Protein AF-A0ABD0QE52-F1 (afdb_monomer)

Nearest PDB structures (foldseek):
  7txr-assembly1_A  TM=8.878E-01  e=1.822E-05  Homo sapiens
  7u68-assembly1_A  TM=8.074E-01  e=5.662E-05  Homo sapiens
  7rj9-assembly2_B  TM=8.757E-01  e=9.980E-05  Homo sapiens
  7u68-assembly2_B  TM=8.606E-01  e=1.874E-04  Homo sapiens
  7txr-assembly2_B  TM=7.722E-01  e=5.133E-04  Homo sapiens

Foldseek 3Di:
DWDAPPPDRDTDPPCVQQVVVVVPVVLPDFQEKEFADPVVDPVRHGWIWTAGFQWIFTDHNNYTDPPDTDGCCVVPNPDDGRHNYDYFQAPPNDPDGD

InterPro domains:
  IPR018487 Hemopexin-like repeats [PF00045] (41-80)
  IPR018487 Hemopexin-like repeats [PS51642] (27-79)
  IPR018487 Hemopexin-like repeats [SM00120] (30-81)
  IPR036375 Hemopexin-like domain superfamily [G3DSA:2.110.10.10] (3-94)
  IPR036375 Hemopexin-like domain superfamily [SSF50923] (2-95)
  IPR051298 Heme transport and cell adhesion protein [PTHR22917] (11-96)

Organism: Cirrhinus mrigala (NCBI:txid683832)

Structure (mmCIF, N/CA/C/O backbone):
data_AF-A0ABD0QE52-F1
#
_entry.id   AF-A0ABD0QE52-F1
#
loop_
_atom_site.group_PDB
_atom_site.id
_atom_site.type_symbol
_atom_site.label_atom_id
_atom_site.label_alt_id
_atom_site.label_comp_id
_atom_site.label_asym_id
_atom_site.label_entity_id
_atom_site.label_seq_id
_atom_site.pdbx_PDB_ins_code
_atom_site.Cartn_x
_atom_site.Cartn_y
_atom_site.Cartn_z
_atom_site.occupancy
_atom_site.B_iso_or_equiv
_atom_site.auth_seq_id
_atom_site.auth_comp_id
_atom_site.auth_asym_id
_atom_site.auth_atom_id
_atom_site.pdbx_PDB_model_num
ATOM 1 N N . ASP A 1 1 ? -5.006 -4.218 14.491 1.00 81.44 1 ASP A N 1
ATOM 2 C CA . ASP A 1 1 ? -4.688 -2.773 14.527 1.00 81.44 1 ASP A CA 1
ATOM 3 C C . ASP A 1 1 ? -3.284 -2.476 15.077 1.00 81.44 1 ASP A C 1
ATOM 5 O O . ASP A 1 1 ? -3.041 -1.367 15.532 1.00 81.44 1 ASP A O 1
ATOM 9 N N . HIS A 1 2 ? -2.330 -3.417 15.056 1.00 90.31 2 HIS A N 1
ATOM 10 C CA . HIS A 1 2 ? -0.974 -3.171 15.560 1.00 90.31 2 HIS A CA 1
ATOM 11 C C . HIS A 1 2 ? 0.069 -3.395 14.459 1.00 90.31 2 HIS A C 1
ATOM 13 O O . HIS A 1 2 ? -0.119 -4.235 13.582 1.00 90.31 2 HIS A O 1
ATOM 19 N N . LEU A 1 3 ? 1.174 -2.657 14.535 1.00 91.38 3 LEU A N 1
ATOM 20 C CA . LEU A 1 3 ? 2.373 -2.793 13.719 1.00 91.38 3 LEU A CA 1
ATOM 21 C C . LEU A 1 3 ? 3.560 -3.123 14.624 1.00 91.38 3 LEU A C 1
ATOM 23 O O . LEU A 1 3 ? 3.680 -2.593 15.729 1.00 91.38 3 LEU A O 1
ATOM 27 N N . TYR A 1 4 ? 4.464 -3.953 14.114 1.00 94.38 4 TYR A N 1
ATOM 28 C CA . TYR A 1 4 ? 5.731 -4.288 14.755 1.00 94.38 4 TYR A CA 1
ATOM 29 C C . TYR A 1 4 ? 6.859 -3.781 13.858 1.00 94.38 4 TYR A C 1
ATOM 31 O O . TYR A 1 4 ? 6.928 -4.134 12.681 1.00 94.38 4 TYR A O 1
ATOM 39 N N . LYS A 1 5 ? 7.721 -2.909 14.388 1.00 93.00 5 LYS A N 1
ATOM 40 C CA . LYS A 1 5 ? 8.779 -2.246 13.608 1.00 93.00 5 LYS A CA 1
ATOM 41 C C . LYS A 1 5 ? 10.153 -2.800 13.974 1.00 93.00 5 LYS A C 1
ATOM 43 O O . LYS A 1 5 ? 10.572 -2.730 15.126 1.00 93.00 5 LYS A O 1
ATOM 48 N N . GLY A 1 6 ? 10.887 -3.290 12.977 1.00 93.50 6 GLY A N 1
ATOM 49 C CA . GLY A 1 6 ? 12.181 -3.948 13.183 1.00 93.50 6 GLY A CA 1
ATOM 50 C C . GLY A 1 6 ? 12.047 -5.364 13.756 1.00 93.50 6 GLY A C 1
ATOM 51 O O . GLY A 1 6 ? 10.947 -5.878 13.927 1.00 93.50 6 GLY A O 1
ATOM 52 N N . PHE A 1 7 ? 1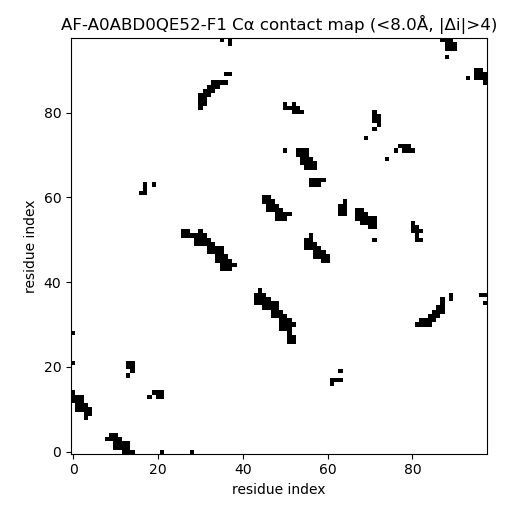3.177 -6.011 14.055 1.00 94.56 7 PHE A N 1
ATOM 53 C CA . PHE A 1 7 ? 13.201 -7.428 14.459 1.00 94.56 7 PHE A CA 1
ATOM 54 C C . PHE A 1 7 ? 12.628 -7.708 15.858 1.00 94.56 7 PHE A C 1
ATOM 56 O O . PHE A 1 7 ? 12.209 -8.828 16.136 1.00 94.56 7 PHE A O 1
ATOM 63 N N . HIS A 1 8 ? 12.629 -6.704 16.738 1.00 95.38 8 HIS A N 1
ATOM 64 C CA . HIS A 1 8 ? 12.215 -6.818 18.144 1.00 95.38 8 HIS A CA 1
ATOM 65 C C . HIS A 1 8 ? 11.336 -5.642 18.584 1.00 95.38 8 HIS A C 1
ATOM 67 O O . HIS A 1 8 ? 11.331 -5.280 19.757 1.00 95.38 8 HIS A O 1
ATOM 73 N N . GLY A 1 9 ? 1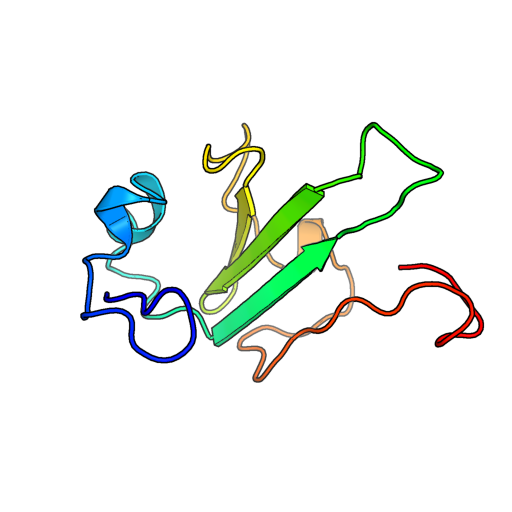0.664 -4.981 17.638 1.00 93.62 9 GLY A N 1
ATOM 74 C CA . GLY A 1 9 ? 9.772 -3.877 17.969 1.00 93.62 9 GLY A CA 1
ATOM 75 C C . GLY A 1 9 ? 8.624 -4.355 18.844 1.00 93.62 9 GLY A C 1
ATOM 76 O O . GLY A 1 9 ? 8.047 -5.408 18.584 1.00 93.62 9 GLY A O 1
ATOM 77 N N . GLU A 1 10 ? 8.282 -3.568 19.856 1.00 96.12 10 GLU A N 1
ATOM 78 C CA . GLU A 1 10 ? 7.040 -3.762 20.597 1.00 96.12 10 GLU A CA 1
ATOM 79 C C . GLU A 1 10 ? 5.835 -3.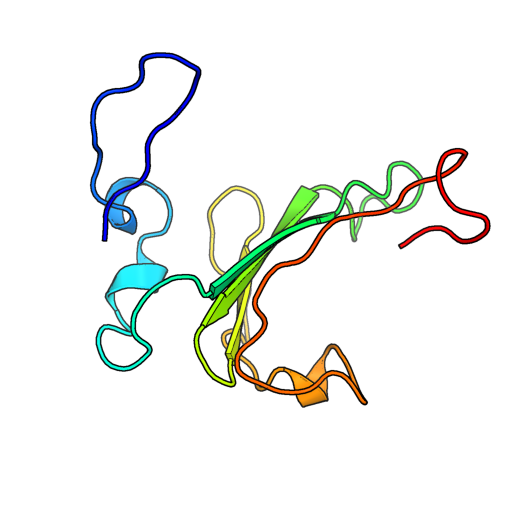468 19.694 1.00 96.12 10 GLU A C 1
ATOM 81 O O . GLU A 1 10 ? 5.941 -2.747 18.697 1.00 96.12 10 GLU A O 1
ATOM 86 N N . ALA A 1 11 ? 4.678 -4.021 20.053 1.00 94.62 11 ALA A N 1
ATOM 87 C CA . ALA A 1 11 ? 3.438 -3.751 19.338 1.00 94.62 11 ALA A CA 1
ATOM 88 C C . ALA A 1 11 ? 3.047 -2.270 19.488 1.00 94.62 11 ALA A C 1
ATOM 90 O O . ALA A 1 11 ? 2.900 -1.763 20.603 1.00 94.62 11 ALA A O 1
ATOM 91 N N . GLU A 1 12 ? 2.807 -1.582 18.375 1.00 93.38 12 GLU A N 1
ATOM 92 C CA . GLU A 1 12 ? 2.287 -0.214 18.359 1.00 93.38 12 GLU A CA 1
ATOM 93 C C . GLU A 1 12 ? 0.983 -0.154 17.573 1.00 93.38 12 GLU A C 1
ATOM 95 O O . GLU A 1 12 ? 0.879 -0.781 16.527 1.00 93.38 12 GLU A O 1
ATOM 100 N N . LEU A 1 13 ? 0.009 0.641 18.022 1.00 90.62 13 LEU A N 1
ATOM 101 C CA . LEU A 1 13 ? -1.202 0.885 17.234 1.00 90.62 13 LEU A CA 1
ATOM 102 C C . LEU A 1 13 ? -0.850 1.433 15.844 1.00 90.62 13 LEU A C 1
ATOM 104 O O . LEU A 1 13 ? -0.053 2.372 15.728 1.00 90.62 13 LEU A O 1
ATOM 108 N N . SER A 1 14 ? -1.470 0.874 14.804 1.00 89.44 14 SER A N 1
ATOM 109 C CA . SER A 1 14 ? -1.260 1.272 13.409 1.00 89.44 14 SER A CA 1
ATOM 110 C C . SER A 1 14 ? -1.526 2.758 13.194 1.00 89.44 14 SER A C 1
ATOM 112 O O . SER A 1 14 ? -0.715 3.435 12.556 1.00 89.44 14 SER A O 1
ATOM 114 N N . ASN A 1 15 ? -2.580 3.290 13.820 1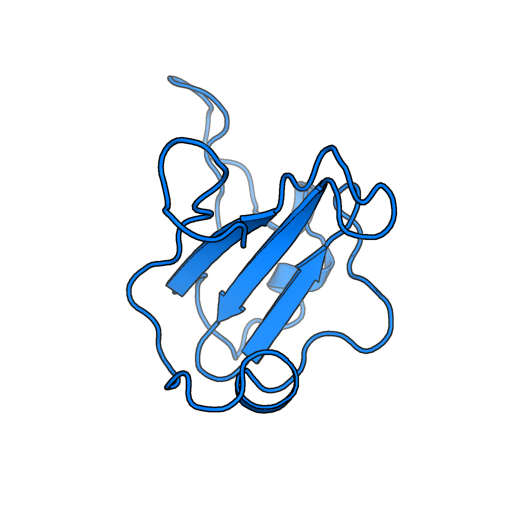.00 87.62 15 ASN A N 1
ATOM 115 C CA . ASN A 1 15 ? -2.967 4.699 13.730 1.00 87.62 15 ASN A CA 1
ATOM 116 C C . ASN A 1 15 ? -1.915 5.700 14.226 1.00 87.62 15 ASN A C 1
ATOM 118 O O . ASN A 1 15 ? -1.936 6.863 13.833 1.00 87.62 15 ASN A O 1
ATOM 122 N N . LYS A 1 16 ? -0.944 5.276 15.045 1.00 90.88 16 LYS A N 1
ATOM 123 C CA . LYS A 1 16 ? 0.156 6.159 15.460 1.00 90.88 16 LYS A CA 1
ATOM 124 C C . LYS A 1 16 ? 1.065 6.518 14.289 1.00 90.88 16 LYS A C 1
ATOM 126 O O . LYS A 1 16 ? 1.745 7.538 14.341 1.00 90.88 16 LYS A O 1
ATOM 131 N N . THR A 1 17 ? 1.119 5.654 13.275 1.00 91.25 17 THR A N 1
ATOM 132 C CA . THR A 1 17 ? 1.961 5.826 12.083 1.00 91.25 17 THR A CA 1
ATOM 133 C C . THR A 1 17 ? 1.126 6.159 10.856 1.00 91.25 17 THR A C 1
ATOM 135 O O . THR A 1 17 ? 1.522 7.029 10.094 1.00 91.25 17 THR A O 1
ATOM 138 N N . PHE A 1 18 ? -0.025 5.506 10.698 1.00 91.31 18 PHE A N 1
ATOM 139 C CA . PHE A 1 18 ? -0.964 5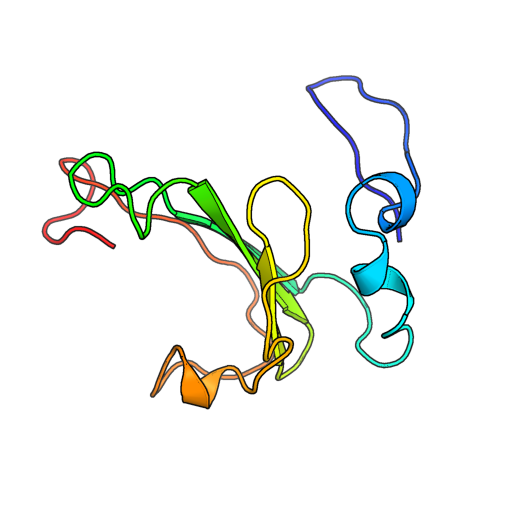.688 9.593 1.00 91.31 18 PHE A CA 1
ATOM 140 C C . PHE A 1 18 ? -2.337 6.063 10.170 1.00 91.31 18 PHE A C 1
ATOM 142 O O . PHE A 1 18 ? -3.182 5.181 10.327 1.00 91.31 18 PHE A O 1
ATOM 149 N N . PRO A 1 19 ? -2.543 7.333 10.571 1.00 87.38 19 PRO A N 1
ATOM 150 C CA . PRO A 1 19 ? -3.730 7.768 11.315 1.00 87.38 19 PRO A CA 1
ATOM 151 C C . PRO A 1 19 ? -5.050 7.391 10.651 1.00 87.38 19 PRO A C 1
ATOM 153 O O . PRO A 1 19 ? -5.982 6.965 11.327 1.00 87.38 19 PRO A O 1
ATOM 156 N N . GLU A 1 20 ? -5.095 7.487 9.326 1.00 87.06 20 GLU A N 1
ATOM 157 C CA . GLU A 1 20 ? -6.290 7.267 8.518 1.00 87.06 20 GLU A CA 1
ATOM 158 C C . GLU A 1 20 ? -6.648 5.779 8.387 1.00 87.06 20 GLU A C 1
ATOM 160 O O . GLU A 1 20 ? -7.768 5.452 8.013 1.00 87.06 20 GLU A O 1
ATOM 165 N N . LEU A 1 21 ? -5.729 4.862 8.713 1.00 82.69 21 LEU A N 1
ATOM 166 C CA . LEU A 1 21 ? -5.968 3.425 8.557 1.00 82.69 21 LEU A CA 1
ATOM 167 C C . LEU A 1 21 ? -7.028 2.915 9.541 1.00 82.69 21 LEU A C 1
ATOM 169 O O . LEU A 1 21 ? -7.848 2.071 9.188 1.00 82.69 21 LEU A O 1
ATOM 173 N N . ASP A 1 22 ? -7.037 3.455 10.762 1.00 74.69 22 ASP A N 1
ATOM 174 C CA . ASP A 1 22 ? -8.040 3.083 11.758 1.00 74.69 22 ASP A CA 1
ATOM 175 C C . ASP A 1 22 ? -9.395 3.727 11.462 1.00 74.69 22 ASP A C 1
ATOM 177 O 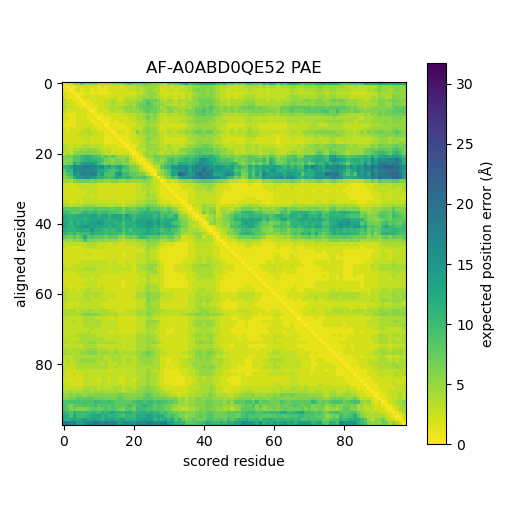O . ASP A 1 22 ? -10.403 3.107 11.755 1.00 74.69 22 ASP A O 1
ATOM 181 N N . GLU A 1 23 ? -9.470 4.903 10.826 1.00 73.62 23 GLU A N 1
ATOM 182 C CA . GLU A 1 23 ? -10.753 5.576 10.536 1.00 73.62 23 GLU A CA 1
ATOM 183 C C . GLU A 1 23 ? -11.710 4.705 9.700 1.00 73.62 23 GLU A C 1
ATOM 185 O O . GLU A 1 23 ? -12.931 4.872 9.748 1.00 73.62 23 GLU A O 1
ATOM 190 N N . HIS A 1 24 ? -11.163 3.707 9.006 1.00 70.00 24 HIS A N 1
ATOM 191 C CA . HIS A 1 24 ? -11.892 2.703 8.251 1.00 70.00 24 HIS A CA 1
ATOM 192 C C . HIS A 1 24 ? -12.045 1.370 9.001 1.00 70.00 24 HIS A C 1
ATOM 194 O O . HIS A 1 24 ? -11.922 0.308 8.400 1.00 70.00 24 HIS A O 1
ATOM 200 N N . HIS A 1 25 ? -12.395 1.401 10.293 1.00 61.28 25 HIS A N 1
ATOM 201 C CA . HIS A 1 25 ? -12.609 0.214 11.145 1.00 61.28 25 HIS A CA 1
ATOM 202 C C . HIS A 1 25 ? -13.528 -0.879 10.548 1.00 61.28 25 HIS A C 1
ATOM 204 O O . HIS A 1 25 ? -13.541 -2.010 11.032 1.00 61.28 25 HIS A O 1
ATOM 210 N N . HIS A 1 26 ? -14.344 -0.549 9.541 1.00 65.19 26 HIS A N 1
ATOM 211 C CA . HIS A 1 26 ? -15.218 -1.493 8.836 1.00 65.19 26 HIS A CA 1
ATOM 212 C C . HIS A 1 26 ? -14.482 -2.346 7.792 1.00 65.19 26 HIS A C 1
ATOM 214 O O . HIS A 1 26 ? -14.959 -3.433 7.494 1.00 65.19 26 HIS A O 1
ATOM 220 N N . LEU A 1 27 ? -13.359 -1.855 7.253 1.00 62.84 27 LEU A N 1
ATOM 221 C CA . LEU A 1 27 ? -12.540 -2.499 6.214 1.00 62.84 27 LEU A CA 1
ATOM 222 C C . LEU A 1 27 ? -11.494 -3.468 6.800 1.00 62.84 27 LEU A C 1
ATOM 224 O O . LEU A 1 27 ? -10.551 -3.864 6.129 1.00 62.84 27 LEU A O 1
ATOM 228 N N . GLY A 1 28 ? -11.640 -3.855 8.069 1.00 71.44 28 GLY A N 1
ATOM 229 C CA . GLY A 1 28 ? -10.882 -4.967 8.634 1.00 71.44 28 GLY A CA 1
ATOM 230 C C . GLY A 1 28 ? -9.392 -4.689 8.866 1.00 71.44 28 GLY A C 1
ATOM 231 O O . GLY A 1 28 ? -9.013 -3.710 9.507 1.00 71.44 28 GLY A O 1
ATOM 232 N N . HIS A 1 29 ? -8.560 -5.649 8.468 1.00 86.25 29 HIS A N 1
ATOM 233 C CA . HIS A 1 29 ? -7.112 -5.683 8.672 1.00 86.25 29 HIS A CA 1
ATOM 234 C C . HIS A 1 29 ? -6.411 -5.490 7.327 1.00 86.25 29 HIS A C 1
ATOM 236 O O . HIS A 1 29 ? -7.038 -5.616 6.286 1.00 86.25 29 HIS A O 1
ATOM 242 N N . VAL A 1 30 ? -5.117 -5.166 7.343 1.00 92.31 30 VAL A N 1
ATOM 243 C CA . VAL A 1 30 ? -4.329 -5.146 6.105 1.00 92.31 30 VAL A CA 1
ATOM 244 C C . VAL A 1 30 ? -4.201 -6.580 5.594 1.00 92.31 30 VAL A C 1
ATOM 246 O O . VAL A 1 30 ? -3.642 -7.417 6.305 1.00 92.31 30 VAL A O 1
ATOM 249 N N . ASP A 1 31 ? -4.678 -6.826 4.378 1.00 94.69 31 ASP A N 1
ATOM 250 C CA . ASP A 1 31 ? -4.606 -8.129 3.714 1.00 94.69 31 ASP A CA 1
ATOM 251 C C . ASP A 1 31 ? -3.264 -8.279 2.985 1.00 94.69 31 ASP A C 1
ATOM 253 O O . ASP A 1 31 ? -2.551 -9.268 3.136 1.00 94.69 31 ASP A O 1
ATOM 257 N N . ALA A 1 32 ? -2.855 -7.227 2.269 1.00 96.94 32 ALA A N 1
ATOM 258 C CA . ALA A 1 32 ? -1.581 -7.165 1.566 1.00 96.94 32 ALA A CA 1
ATOM 259 C C . ALA A 1 32 ? -0.960 -5.768 1.644 1.00 96.94 32 ALA A C 1
ATOM 261 O O . ALA A 1 32 ? -1.651 -4.755 1.766 1.00 96.94 32 ALA A O 1
ATOM 262 N N . ALA A 1 33 ? 0.366 -5.694 1.540 1.00 96.81 33 ALA A N 1
ATOM 263 C CA . ALA A 1 33 ? 1.076 -4.426 1.506 1.00 96.81 33 ALA A CA 1
ATOM 264 C C . ALA A 1 33 ? 2.370 -4.524 0.704 1.00 96.81 33 ALA A C 1
ATOM 266 O O . ALA A 1 33 ? 3.098 -5.505 0.821 1.00 96.81 33 ALA A O 1
ATOM 267 N N . PHE A 1 34 ? 2.700 -3.469 -0.037 1.00 95.69 34 PHE A N 1
ATOM 268 C CA . PHE A 1 34 ? 4.030 -3.298 -0.614 1.00 95.69 34 PHE A CA 1
ATOM 269 C C . PHE A 1 34 ? 4.437 -1.823 -0.596 1.00 95.69 34 PHE A C 1
ATOM 271 O O . PHE A 1 34 ? 3.606 -0.923 -0.468 1.00 95.69 34 PHE A O 1
ATOM 278 N N . ARG A 1 35 ? 5.737 -1.565 -0.700 1.00 94.69 35 ARG A N 1
ATOM 279 C CA . ARG A 1 35 ? 6.286 -0.240 -0.995 1.00 94.69 35 ARG A CA 1
ATOM 280 C C . ARG A 1 35 ? 6.791 -0.290 -2.425 1.00 94.69 35 ARG A C 1
ATOM 282 O O . ARG A 1 35 ? 7.386 -1.289 -2.781 1.00 94.69 35 ARG A O 1
ATOM 289 N N . MET A 1 36 ? 6.544 0.754 -3.202 1.00 88.94 36 MET A N 1
ATOM 290 C CA . MET A 1 36 ? 7.112 0.923 -4.534 1.00 88.94 36 MET A CA 1
ATOM 291 C C . MET A 1 36 ? 8.412 1.722 -4.423 1.00 88.94 36 MET A C 1
ATOM 293 O O . MET A 1 36 ? 8.444 2.794 -3.814 1.00 88.94 36 MET A O 1
ATOM 297 N N . HIS A 1 37 ? 9.482 1.211 -5.005 1.00 82.56 37 HIS A N 1
ATOM 298 C CA . HIS A 1 37 ? 10.829 1.757 -5.022 1.00 82.56 37 HIS A CA 1
ATOM 299 C C . HIS A 1 37 ? 11.319 1.906 -6.470 1.00 82.56 37 HIS A C 1
ATOM 301 O O . HIS A 1 37 ? 12.347 1.375 -6.886 1.00 82.56 37 HIS A O 1
ATOM 307 N N . ALA A 1 38 ? 10.601 2.725 -7.238 1.00 78.56 38 ALA A N 1
ATOM 308 C CA . ALA A 1 38 ? 10.996 3.114 -8.586 1.00 78.56 38 ALA A CA 1
ATOM 309 C C . ALA A 1 38 ? 12.057 4.232 -8.546 1.00 78.56 38 ALA A C 1
ATOM 311 O O . ALA A 1 38 ? 11.738 5.413 -8.682 1.00 78.56 38 ALA A O 1
ATOM 312 N N . ALA A 1 39 ? 13.333 3.880 -8.352 1.00 71.75 39 ALA A N 1
ATOM 313 C CA . ALA A 1 39 ? 14.434 4.853 -8.249 1.00 71.75 39 ALA A CA 1
ATOM 314 C C . ALA A 1 39 ? 14.524 5.818 -9.451 1.00 71.75 39 ALA A C 1
ATOM 316 O O . ALA A 1 39 ? 14.852 6.994 -9.289 1.00 71.75 39 ALA A O 1
ATOM 317 N N . GLU A 1 40 ? 14.171 5.330 -10.642 1.00 75.56 40 GLU A N 1
ATOM 318 C CA . GLU A 1 40 ? 14.185 6.086 -11.899 1.00 75.56 40 GLU A CA 1
ATOM 319 C C . GLU A 1 40 ? 12.919 6.939 -12.118 1.00 75.56 40 GLU A C 1
ATOM 321 O O . GLU A 1 40 ? 12.847 7.705 -13.079 1.00 75.56 40 GLU A O 1
ATOM 326 N N . SER A 1 41 ? 11.924 6.841 -11.228 1.00 75.06 41 SER A N 1
ATOM 327 C CA . SER A 1 41 ? 10.701 7.646 -11.264 1.00 75.06 41 SER A CA 1
ATOM 328 C C . SER A 1 41 ? 10.418 8.270 -9.893 1.00 75.06 41 SER A C 1
ATOM 330 O O . SER A 1 41 ? 9.656 7.722 -9.094 1.00 75.06 41 SER A O 1
ATOM 332 N N . PRO A 1 42 ? 11.017 9.439 -9.592 1.00 73.88 42 PRO A N 1
ATOM 333 C CA . PRO A 1 42 ? 10.903 10.088 -8.283 1.00 73.88 42 PRO A CA 1
ATOM 334 C C . PRO A 1 42 ? 9.462 10.371 -7.843 1.00 73.88 42 PRO A C 1
ATOM 336 O O . PRO A 1 42 ? 9.189 10.384 -6.645 1.00 73.88 42 PRO A O 1
ATOM 339 N N . ASP A 1 43 ? 8.554 10.573 -8.801 1.00 75.25 43 ASP A N 1
ATOM 340 C CA . ASP A 1 43 ? 7.131 10.840 -8.555 1.00 75.25 43 ASP A CA 1
ATOM 341 C C . ASP A 1 43 ? 6.336 9.579 -8.166 1.00 75.25 43 ASP A C 1
ATOM 343 O O . ASP A 1 43 ? 5.187 9.679 -7.740 1.00 75.25 43 ASP A O 1
ATOM 347 N N . HIS A 1 44 ? 6.933 8.394 -8.315 1.00 73.44 44 HIS A N 1
ATOM 348 C CA . HIS A 1 44 ? 6.349 7.096 -7.954 1.00 73.44 44 HIS A CA 1
ATOM 349 C C . HIS A 1 44 ? 7.200 6.333 -6.926 1.00 73.44 44 HIS A C 1
ATOM 351 O O . HIS A 1 44 ? 6.831 5.255 -6.460 1.00 73.44 44 HIS A O 1
ATOM 357 N N . HIS A 1 45 ? 8.325 6.916 -6.514 1.00 83.56 45 HIS A N 1
ATOM 358 C CA . HIS A 1 45 ? 9.229 6.360 -5.523 1.00 83.56 45 HIS A CA 1
ATOM 359 C C . HIS A 1 45 ? 8.666 6.535 -4.100 1.00 83.56 45 HIS A C 1
ATOM 361 O O . HIS A 1 45 ? 8.245 7.616 -3.701 1.00 83.56 45 HIS A O 1
ATOM 367 N N . ASP A 1 46 ? 8.757 5.488 -3.278 1.00 90.31 46 ASP A N 1
ATOM 368 C CA . ASP A 1 46 ? 8.394 5.468 -1.852 1.00 90.31 46 ASP A CA 1
ATOM 369 C C . ASP A 1 46 ? 6.913 5.658 -1.550 1.00 90.31 46 ASP A C 1
ATOM 371 O O . ASP A 1 46 ? 6.552 6.124 -0.468 1.00 90.31 46 ASP A O 1
ATOM 375 N N . HIS A 1 47 ? 6.043 5.223 -2.450 1.00 93.25 47 HIS A N 1
ATOM 376 C CA . HIS A 1 47 ? 4.631 5.063 -2.126 1.00 93.25 47 HIS A CA 1
ATOM 377 C C . HIS A 1 47 ? 4.419 3.706 -1.445 1.00 93.25 47 HIS A C 1
ATOM 379 O O . HIS A 1 47 ? 4.905 2.683 -1.923 1.00 93.25 47 HIS A O 1
ATOM 385 N N . GLN A 1 48 ? 3.751 3.691 -0.291 1.00 95.50 48 GLN A N 1
ATOM 386 C CA . GLN A 1 48 ? 3.303 2.463 0.367 1.00 95.50 48 GLN A CA 1
ATOM 387 C C . GLN A 1 48 ? 1.846 2.204 -0.005 1.00 95.50 48 GLN A C 1
ATOM 389 O O . GLN A 1 48 ? 1.008 3.089 0.153 1.00 95.50 48 GLN A O 1
ATOM 394 N N . PHE A 1 49 ? 1.545 0.996 -0.456 1.00 95.75 49 PHE A N 1
ATOM 395 C CA . PHE A 1 49 ? 0.200 0.557 -0.794 1.00 95.75 49 PHE A CA 1
ATOM 396 C C . PHE A 1 49 ? -0.270 -0.469 0.227 1.00 95.75 49 PHE A C 1
ATOM 398 O O . PHE A 1 49 ? 0.428 -1.460 0.441 1.00 95.75 49 PHE A O 1
ATOM 405 N N . PHE A 1 50 ? -1.438 -0.243 0.832 1.00 95.81 50 PHE A N 1
ATOM 406 C CA . PHE A 1 50 ? -2.114 -1.206 1.706 1.00 95.81 50 PHE A CA 1
ATOM 407 C C . PHE A 1 50 ? -3.443 -1.622 1.081 1.00 95.81 50 PHE A C 1
ATOM 409 O O . PHE A 1 50 ? -4.235 -0.765 0.691 1.00 95.81 50 PHE A O 1
ATOM 416 N N . PHE A 1 51 ? -3.683 -2.925 1.005 1.00 95.44 51 PHE A N 1
ATOM 417 C CA . PHE A 1 51 ? -4.911 -3.522 0.491 1.00 95.44 51 PHE A CA 1
ATOM 418 C C . PHE A 1 51 ? -5.748 -4.030 1.660 1.00 95.44 51 PHE A C 1
ATOM 420 O O . PHE A 1 51 ? -5.233 -4.770 2.500 1.00 95.44 51 PHE A O 1
ATOM 427 N N . LEU A 1 52 ? -6.998 -3.579 1.727 1.00 94.06 52 LEU A N 1
ATOM 428 C CA . LEU A 1 52 ? -7.972 -3.924 2.758 1.00 94.06 52 LEU A CA 1
ATOM 429 C C . LEU A 1 52 ? -9.300 -4.251 2.067 1.00 94.06 52 LEU A C 1
ATOM 431 O O . LEU A 1 52 ? -9.937 -3.361 1.495 1.00 94.06 52 LEU A O 1
ATOM 435 N N . ASP A 1 53 ? -9.708 -5.514 2.114 1.00 93.31 53 ASP A N 1
ATOM 436 C CA . ASP A 1 53 ? -10.854 -6.071 1.405 1.00 93.31 53 ASP A CA 1
ATOM 437 C C . ASP A 1 53 ? -10.827 -5.736 -0.100 1.00 93.31 53 ASP A C 1
ATOM 439 O O . ASP A 1 53 ? -10.056 -6.308 -0.871 1.00 93.31 53 ASP A O 1
ATOM 443 N N . THR A 1 54 ? -11.664 -4.791 -0.531 1.00 94.19 54 THR A N 1
ATOM 444 C CA . THR A 1 54 ? -11.798 -4.358 -1.932 1.00 94.19 54 THR A CA 1
ATOM 445 C C . THR A 1 54 ? -11.118 -3.013 -2.196 1.00 94.19 54 THR A C 1
ATOM 447 O O . THR A 1 54 ? -11.260 -2.430 -3.275 1.00 94.19 54 THR A O 1
ATOM 450 N N . LYS A 1 55 ? -10.439 -2.451 -1.189 1.00 94.75 55 LYS A N 1
ATOM 451 C CA . LYS A 1 55 ? -9.879 -1.102 -1.223 1.00 94.75 55 LYS A CA 1
ATOM 452 C C . LYS A 1 55 ? -8.362 -1.120 -1.212 1.00 94.75 55 LYS A C 1
ATOM 454 O O . LYS A 1 55 ? -7.732 -1.934 -0.543 1.00 94.75 55 LYS A O 1
ATOM 459 N N . VAL A 1 56 ? -7.782 -0.143 -1.896 1.00 95.75 56 VAL A N 1
ATOM 460 C CA . VAL A 1 56 ? -6.365 0.186 -1.801 1.00 95.75 56 VAL A CA 1
ATOM 461 C C . VAL A 1 56 ? -6.191 1.568 -1.183 1.00 95.75 56 VAL A C 1
ATOM 463 O O . VAL A 1 56 ? -6.909 2.515 -1.507 1.00 95.75 56 VAL A O 1
ATOM 466 N N . PHE A 1 57 ? -5.225 1.675 -0.281 1.00 95.06 57 PHE A N 1
ATOM 467 C CA . PHE A 1 57 ? -4.750 2.905 0.335 1.00 95.06 57 PHE A CA 1
ATOM 468 C C . PHE A 1 57 ? -3.344 3.178 -0.173 1.00 95.06 57 PHE A C 1
ATOM 470 O O . PHE A 1 57 ? -2.515 2.269 -0.185 1.00 95.06 57 PHE A O 1
ATOM 477 N N . ARG A 1 58 ? -3.052 4.426 -0.541 1.00 95.56 58 ARG A N 1
ATOM 478 C CA . ARG A 1 58 ? -1.716 4.843 -0.969 1.00 95.56 58 ARG A CA 1
ATOM 479 C C . ARG A 1 58 ? -1.191 5.921 -0.036 1.00 95.56 58 ARG A C 1
ATOM 481 O O . ARG A 1 58 ? -1.808 6.972 0.131 1.00 95.56 58 ARG A O 1
ATOM 488 N N . TYR A 1 59 ? -0.062 5.635 0.593 1.00 94.38 59 TYR A N 1
ATOM 489 C CA . TYR A 1 59 ? 0.611 6.520 1.528 1.00 94.38 59 TYR A CA 1
ATOM 490 C C . TYR A 1 59 ? 1.930 7.003 0.948 1.00 94.38 59 TYR A C 1
ATOM 492 O O . TYR A 1 59 ? 2.720 6.219 0.425 1.00 94.38 59 TYR A O 1
ATOM 500 N N . TYR A 1 60 ? 2.228 8.280 1.157 1.00 92.81 60 TYR A N 1
ATOM 501 C CA . TYR A 1 60 ? 3.547 8.842 0.904 1.00 92.81 60 TYR A CA 1
ATOM 502 C C . TYR A 1 60 ? 4.055 9.532 2.166 1.00 92.81 60 TYR A C 1
ATOM 504 O O . TYR A 1 60 ? 3.371 10.376 2.748 1.00 92.81 60 TYR A O 1
ATOM 512 N N . LYS A 1 61 ? 5.257 9.158 2.627 1.00 91.25 61 LYS A N 1
ATOM 513 C CA . LYS A 1 61 ? 5.832 9.636 3.904 1.00 91.25 61 LYS A CA 1
ATOM 514 C C . LYS A 1 61 ? 4.848 9.504 5.082 1.00 91.25 61 LYS A C 1
ATOM 516 O O . LYS A 1 61 ? 4.713 10.428 5.885 1.00 91.25 61 LYS A O 1
ATOM 521 N N . HIS A 1 62 ? 4.164 8.360 5.155 1.00 91.12 62 HIS A N 1
ATOM 522 C CA . HIS A 1 62 ? 3.142 8.037 6.160 1.00 91.12 62 HIS A CA 1
ATOM 523 C C . HIS A 1 62 ? 1.922 8.975 6.191 1.00 91.12 62 HIS A C 1
ATOM 525 O O .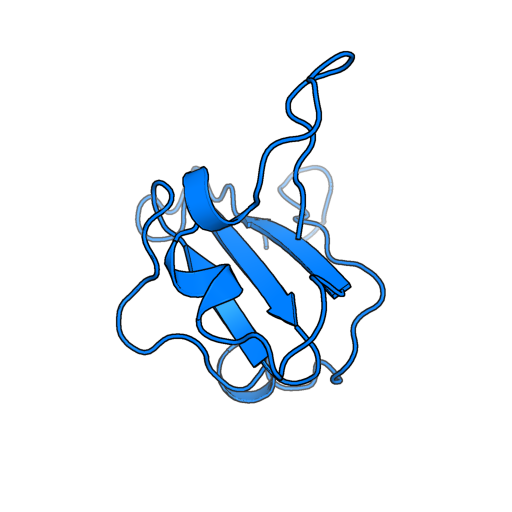 HIS A 1 62 ? 1.246 9.075 7.209 1.00 91.12 62 HIS A O 1
ATOM 531 N N . LYS A 1 63 ? 1.629 9.676 5.091 1.00 92.38 63 LYS A N 1
ATOM 532 C CA . LYS A 1 63 ? 0.390 10.446 4.928 1.00 92.38 63 LYS A CA 1
ATOM 533 C C . LYS A 1 63 ? -0.462 9.825 3.844 1.00 92.38 63 LYS A C 1
ATOM 535 O O . LYS A 1 63 ? 0.080 9.511 2.782 1.00 92.38 63 LYS A O 1
ATOM 540 N N . LEU A 1 64 ? -1.755 9.662 4.113 1.00 94.38 64 LEU A N 1
ATOM 541 C CA . LEU A 1 64 ? -2.685 9.176 3.105 1.00 94.38 64 LEU A CA 1
ATOM 542 C C . LEU A 1 64 ? -2.735 10.187 1.958 1.00 94.38 64 LEU A C 1
ATOM 544 O O . LEU A 1 64 ? -2.862 11.397 2.174 1.00 94.38 64 LEU A O 1
ATOM 548 N N . GLU A 1 65 ? -2.577 9.703 0.734 1.00 94.69 65 GLU A N 1
ATOM 549 C CA . GLU A 1 65 ? -2.669 10.567 -0.428 1.00 94.69 65 GLU A CA 1
ATOM 550 C C . GLU A 1 65 ? -4.108 10.966 -0.721 1.00 94.69 65 GLU A C 1
ATOM 552 O O . GLU A 1 65 ? -5.072 10.270 -0.401 1.00 94.69 65 GLU A O 1
ATOM 557 N N . LYS A 1 66 ? -4.248 12.129 -1.357 1.00 93.62 66 LYS A N 1
ATOM 558 C CA . LYS A 1 66 ? -5.551 12.628 -1.772 1.00 93.62 66 LYS A CA 1
ATOM 559 C C . LYS A 1 66 ? -6.228 11.603 -2.695 1.00 93.62 66 LYS A C 1
ATOM 561 O O . LYS A 1 66 ? -5.569 11.008 -3.542 1.00 93.62 66 LYS A O 1
ATOM 566 N N . ASP A 1 67 ? -7.543 11.465 -2.540 1.00 93.56 67 ASP A N 1
ATOM 567 C CA . ASP A 1 67 ? -8.418 10.590 -3.331 1.00 93.56 67 ASP A CA 1
ATOM 568 C C . ASP A 1 67 ? -8.288 9.086 -3.008 1.00 93.56 67 ASP A C 1
ATOM 570 O O . ASP A 1 67 ? -8.867 8.266 -3.715 1.00 93.56 67 ASP A O 1
ATOM 574 N N . TYR A 1 68 ? -7.589 8.730 -1.921 1.00 94.12 68 TYR A N 1
ATOM 575 C CA . TYR A 1 68 ? -7.586 7.387 -1.328 1.00 94.12 68 TYR A CA 1
ATOM 576 C C . TYR A 1 68 ? -8.459 7.327 -0.059 1.00 94.12 68 TYR A C 1
ATOM 578 O O . TYR A 1 68 ? -8.616 8.352 0.611 1.00 94.12 68 TYR A O 1
ATOM 586 N N . PRO A 1 69 ? -9.004 6.147 0.303 1.00 94.50 69 PRO A N 1
ATOM 587 C CA . PRO A 1 69 ? -8.885 4.869 -0.410 1.00 94.50 69 PRO A CA 1
ATOM 588 C C . PRO A 1 69 ? -9.707 4.797 -1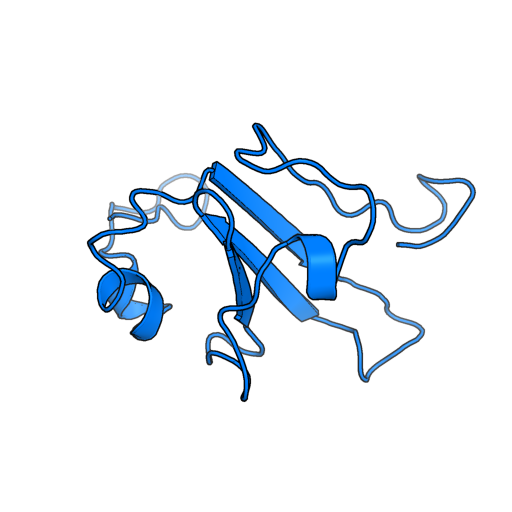.705 1.00 94.50 69 PRO A C 1
ATOM 590 O O . PRO A 1 69 ? -10.747 5.444 -1.829 1.00 94.50 69 PRO A O 1
ATOM 593 N N . LYS A 1 70 ? -9.260 3.960 -2.647 1.00 95.62 70 LYS A N 1
ATOM 594 C CA . LYS A 1 70 ? -9.954 3.654 -3.913 1.00 95.62 70 LYS A CA 1
ATOM 595 C C . LYS A 1 70 ? -10.303 2.178 -4.013 1.00 95.62 70 LYS A C 1
ATOM 597 O O . LYS A 1 70 ? -9.789 1.383 -3.233 1.00 95.62 70 LYS A O 1
ATOM 602 N N . ASP A 1 71 ? -11.149 1.810 -4.971 1.00 96.12 71 ASP A N 1
ATOM 603 C CA . ASP A 1 71 ? -11.304 0.403 -5.343 1.00 96.12 71 ASP A CA 1
ATOM 604 C C . ASP A 1 71 ? -10.012 -0.135 -5.965 1.00 96.12 71 ASP A C 1
ATOM 606 O O . ASP A 1 71 ? -9.329 0.573 -6.709 1.00 96.12 71 ASP A O 1
ATOM 610 N N . ILE A 1 72 ? -9.676 -1.395 -5.672 1.00 96.81 72 ILE A N 1
ATOM 611 C CA . ILE A 1 72 ? -8.478 -2.047 -6.226 1.00 96.81 72 ILE A CA 1
ATOM 612 C C . ILE A 1 72 ? -8.490 -1.968 -7.754 1.00 96.81 72 ILE A C 1
ATOM 614 O O . ILE A 1 72 ? -7.474 -1.640 -8.360 1.00 96.81 72 ILE A O 1
ATOM 618 N N . SER A 1 73 ? -9.653 -2.169 -8.375 1.00 97.06 73 SER A N 1
ATOM 619 C CA . SER A 1 73 ? -9.819 -2.125 -9.829 1.00 97.06 73 SER A CA 1
ATOM 620 C C . SER A 1 73 ? -9.535 -0.766 -10.475 1.00 97.06 73 SER A C 1
ATOM 622 O O . SER A 1 73 ? -9.286 -0.733 -11.679 1.00 97.06 73 SER A O 1
ATOM 624 N N . ASP A 1 74 ? -9.599 0.337 -9.719 1.00 96.81 74 ASP A N 1
ATOM 625 C CA . ASP A 1 74 ? -9.369 1.684 -10.260 1.00 96.81 74 ASP A CA 1
ATOM 626 C C . ASP A 1 74 ? -7.881 1.947 -10.519 1.00 96.81 74 ASP A C 1
ATOM 628 O O . ASP A 1 74 ? -7.530 2.580 -11.515 1.00 96.81 74 ASP A O 1
ATOM 632 N N . ASP A 1 75 ? -7.009 1.452 -9.637 1.00 94.12 75 ASP A N 1
ATOM 633 C CA . ASP A 1 75 ? -5.555 1.602 -9.763 1.00 94.12 75 ASP A CA 1
ATOM 634 C C . ASP A 1 75 ? -4.885 0.351 -10.358 1.00 94.12 75 ASP A C 1
ATOM 636 O O . ASP A 1 75 ? -3.891 0.462 -11.074 1.00 94.12 75 ASP A O 1
ATOM 640 N N . PHE A 1 76 ? -5.438 -0.836 -10.092 1.00 94.69 76 PHE A N 1
ATOM 641 C CA . PHE A 1 76 ? -4.898 -2.139 -10.485 1.00 94.69 76 PHE A CA 1
ATOM 642 C C . PHE A 1 76 ? -5.944 -2.943 -11.278 1.00 94.69 76 PHE A C 1
ATOM 644 O O . PHE A 1 76 ? -6.490 -3.941 -10.793 1.00 94.69 76 PHE A O 1
ATOM 651 N N . PRO A 1 77 ? -6.266 -2.524 -12.515 1.00 96.75 77 PRO A N 1
ATOM 652 C CA . PRO A 1 77 ? -7.308 -3.162 -13.307 1.00 96.75 77 PRO A CA 1
ATOM 653 C C . PRO A 1 77 ? -6.980 -4.634 -13.590 1.00 96.75 77 PRO A C 1
ATOM 655 O O . PRO A 1 77 ? -5.918 -4.968 -14.112 1.00 96.75 77 PRO A O 1
ATOM 658 N N . GLY A 1 78 ? -7.933 -5.516 -13.281 1.00 96.12 78 GLY A N 1
ATOM 659 C CA . GLY A 1 78 ? -7.807 -6.965 -13.474 1.00 96.12 78 GLY A CA 1
ATOM 660 C C . GLY A 1 78 ? -7.249 -7.730 -12.270 1.00 96.12 78 GLY A C 1
ATOM 661 O O . GLY A 1 78 ? -7.260 -8.961 -12.300 1.00 96.12 78 GLY A O 1
ATOM 662 N N . ILE A 1 79 ? -6.813 -7.036 -11.215 1.00 97.06 79 ILE A N 1
ATOM 663 C CA . ILE A 1 79 ? -6.448 -7.652 -9.936 1.00 97.06 79 ILE A CA 1
ATOM 664 C C . ILE A 1 79 ? -7.723 -7.895 -9.108 1.00 97.06 79 ILE A C 1
ATOM 666 O O . ILE A 1 79 ? -8.575 -7.007 -9.048 1.00 97.06 79 ILE A O 1
ATOM 670 N N . PRO A 1 80 ? -7.905 -9.095 -8.521 1.00 96.62 80 PRO A N 1
ATOM 671 C CA . PRO A 1 80 ? -9.070 -9.398 -7.693 1.00 96.62 80 PRO A CA 1
ATOM 672 C C . PRO A 1 80 ? -9.008 -8.710 -6.321 1.00 96.62 80 PRO A C 1
ATOM 674 O O . PRO A 1 80 ? -7.951 -8.263 -5.881 1.00 96.62 80 PRO A O 1
ATOM 677 N N . ASP A 1 81 ? -10.147 -8.682 -5.632 1.00 95.56 81 ASP A N 1
ATOM 678 C CA . ASP A 1 81 ? -10.241 -8.247 -4.235 1.00 95.56 81 ASP A CA 1
ATOM 679 C C . ASP A 1 81 ? -9.682 -9.303 -3.260 1.00 95.56 81 ASP A C 1
ATOM 681 O O . ASP A 1 81 ? -9.441 -10.449 -3.652 1.00 95.56 81 ASP A O 1
ATOM 685 N N . HIS A 1 82 ? -9.538 -8.934 -1.980 1.00 94.25 82 HIS A N 1
ATOM 686 C CA . HIS A 1 82 ? -9.121 -9.814 -0.875 1.00 94.25 82 HIS A CA 1
ATOM 687 C C . HIS A 1 82 ? -7.779 -10.517 -1.140 1.00 94.25 82 HIS A C 1
ATOM 689 O O . HIS A 1 82 ? -7.676 -11.745 -1.139 1.00 94.25 82 HIS A O 1
ATOM 695 N N . LEU A 1 83 ? -6.748 -9.721 -1.426 1.00 96.69 83 LEU A N 1
ATOM 696 C CA . LEU A 1 83 ? -5.415 -10.211 -1.775 1.00 96.69 83 LEU A CA 1
ATOM 697 C C . LEU A 1 83 ? -4.695 -10.838 -0.580 1.00 96.69 83 LEU A C 1
ATOM 699 O O . LEU A 1 83 ? -4.567 -10.206 0.457 1.00 96.69 83 LEU A O 1
ATOM 703 N N . ASP A 1 84 ? -4.098 -12.015 -0.766 1.00 96.75 84 ASP A N 1
ATOM 704 C CA . ASP A 1 84 ? -3.321 -12.669 0.299 1.00 96.75 84 ASP A CA 1
ATOM 705 C C . ASP A 1 84 ? -1.956 -12.001 0.565 1.00 96.75 84 ASP A C 1
ATOM 707 O O . ASP A 1 84 ? -1.414 -12.087 1.666 1.00 96.75 84 ASP A O 1
ATOM 711 N N . ALA A 1 85 ? -1.336 -11.417 -0.469 1.00 96.94 85 ALA A N 1
ATOM 712 C CA . ALA A 1 85 ? -0.023 -10.779 -0.392 1.00 96.94 85 ALA A CA 1
ATOM 713 C C . ALA A 1 85 ? 0.250 -9.891 -1.617 1.00 96.94 85 ALA A C 1
ATOM 715 O O . ALA A 1 85 ? -0.311 -10.096 -2.693 1.00 96.94 85 ALA A O 1
ATOM 716 N N . ALA A 1 86 ? 1.179 -8.946 -1.467 1.00 96.62 86 ALA A N 1
ATOM 717 C CA . ALA A 1 86 ? 1.710 -8.127 -2.551 1.00 96.62 86 ALA A CA 1
ATOM 718 C C . ALA A 1 86 ? 3.213 -7.912 -2.339 1.00 96.62 86 ALA A C 1
ATOM 720 O O . ALA A 1 86 ? 3.683 -7.844 -1.203 1.00 96.62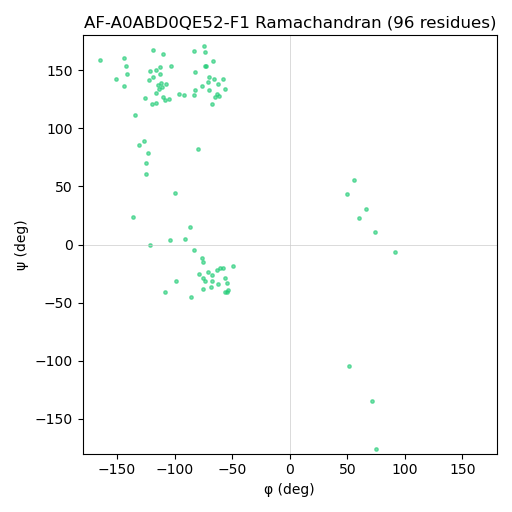 86 ALA A O 1
ATOM 721 N N . VAL A 1 87 ? 3.975 -7.822 -3.428 1.00 94.38 87 VAL A N 1
ATOM 722 C CA . VAL A 1 87 ? 5.423 -7.608 -3.389 1.00 94.38 87 VAL A CA 1
ATOM 723 C C . VAL A 1 87 ? 5.827 -6.715 -4.553 1.00 94.38 87 VAL A C 1
ATOM 725 O O . VAL A 1 87 ? 5.342 -6.888 -5.669 1.00 94.38 87 VAL A O 1
ATOM 728 N N . GLU A 1 88 ? 6.698 -5.748 -4.287 1.00 92.25 88 GLU A N 1
ATOM 729 C CA . GLU A 1 88 ? 7.372 -5.003 -5.348 1.00 92.25 88 GLU A CA 1
ATOM 730 C C . GLU A 1 88 ? 8.390 -5.923 -6.038 1.00 92.25 88 GLU A C 1
ATOM 732 O O . GLU A 1 88 ? 9.090 -6.685 -5.368 1.00 92.25 88 GLU A O 1
ATOM 737 N N . CYS A 1 89 ? 8.492 -5.837 -7.366 1.00 89.12 89 CYS A N 1
ATOM 738 C CA . CYS A 1 89 ? 9.489 -6.585 -8.120 1.00 89.12 89 CYS A CA 1
ATOM 739 C C . CYS A 1 89 ? 10.315 -5.651 -9.014 1.00 89.12 89 CYS A C 1
ATOM 741 O O . CYS A 1 89 ? 9.949 -5.421 -10.167 1.00 89.12 89 CYS A O 1
ATOM 743 N N . PRO A 1 90 ? 11.427 -5.109 -8.492 1.00 85.56 90 PRO A N 1
ATOM 744 C CA . PRO A 1 90 ? 12.254 -4.172 -9.225 1.00 85.56 90 PRO A CA 1
ATOM 745 C C . PRO A 1 90 ? 13.237 -4.905 -10.144 1.00 85.56 90 PRO A C 1
ATOM 747 O O . PRO A 1 90 ? 13.512 -6.102 -10.001 1.00 85.56 90 PRO A O 1
ATOM 750 N N . LYS A 1 91 ? 13.853 -4.178 -11.076 1.00 83.50 91 LYS A N 1
ATOM 751 C CA . LYS A 1 91 ? 15.000 -4.707 -11.833 1.00 83.50 91 LYS A CA 1
ATOM 752 C C . LYS A 1 91 ? 16.246 -4.829 -10.937 1.00 83.50 91 LYS A C 1
ATOM 754 O O . LYS A 1 91 ? 16.495 -3.940 -10.125 1.00 83.50 91 LYS A O 1
ATOM 759 N N . PRO A 1 92 ? 17.096 -5.861 -11.120 1.00 86.12 92 PRO A N 1
ATOM 760 C CA . PRO A 1 92 ? 17.052 -6.901 -12.154 1.00 86.12 92 PRO A CA 1
ATOM 761 C C . PRO A 1 92 ? 16.265 -8.160 -11.750 1.00 86.12 92 PRO A C 1
ATOM 763 O O . PRO A 1 92 ? 16.292 -9.139 -12.497 1.00 86.12 92 PRO A O 1
ATOM 766 N N . ASP A 1 93 ? 15.623 -8.165 -10.580 1.00 86.38 93 ASP A N 1
ATOM 767 C CA . ASP A 1 93 ? 14.975 -9.356 -10.022 1.00 86.38 93 ASP A CA 1
ATOM 768 C C . ASP A 1 93 ? 13.751 -9.780 -10.848 1.00 86.38 93 ASP A C 1
ATOM 770 O O . ASP A 1 93 ? 13.493 -10.979 -10.993 1.00 86.38 93 ASP A O 1
ATOM 774 N N . CYS A 1 94 ? 13.063 -8.815 -11.470 1.00 85.69 94 CYS A N 1
ATOM 775 C CA . CYS A 1 94 ? 12.031 -9.058 -12.475 1.00 85.69 94 CYS A CA 1
ATOM 776 C C . CYS A 1 94 ? 12.412 -8.584 -13.894 1.00 85.69 94 CYS A C 1
ATOM 778 O O . CYS A 1 94 ? 13.192 -7.640 -14.059 1.00 85.69 94 CYS A O 1
ATOM 780 N N . PRO A 1 95 ? 11.847 -9.218 -14.950 1.00 81.69 95 PRO A N 1
ATOM 781 C CA . PRO A 1 95 ? 12.057 -8.804 -16.343 1.00 81.69 95 PRO A CA 1
ATOM 782 C C . PRO A 1 95 ? 11.542 -7.387 -16.639 1.00 81.69 95 PRO A C 1
ATOM 784 O O . PRO A 1 95 ? 12.126 -6.658 -17.445 1.00 81.69 95 PRO A O 1
ATOM 787 N N . GLU A 1 96 ? 10.451 -7.009 -15.979 1.00 78.44 96 GLU A N 1
ATOM 788 C CA . GLU A 1 96 ? 9.826 -5.692 -16.037 1.00 78.44 96 GLU A CA 1
ATOM 789 C C . GLU A 1 96 ? 9.896 -5.051 -14.653 1.00 78.44 96 GLU A C 1
ATOM 791 O O . GLU A 1 96 ? 9.956 -5.757 -13.649 1.00 78.44 96 GLU A O 1
ATOM 796 N N . ASP A 1 97 ? 9.969 -3.723 -14.632 1.00 72.88 97 ASP A N 1
ATOM 797 C CA . ASP A 1 97 ? 9.922 -2.965 -13.381 1.00 72.88 97 ASP A CA 1
ATOM 798 C C . ASP A 1 97 ? 8.455 -2.797 -12.971 1.00 72.88 97 ASP A C 1
ATOM 800 O O . ASP A 1 97 ? 7.590 -2.737 -13.854 1.00 72.88 97 ASP A O 1
ATOM 804 N N . SER A 1 98 ? 8.191 -2.750 -11.665 1.00 66.81 98 SER A N 1
ATOM 805 C CA . SER A 1 98 ? 6.845 -2.527 -11.113 1.00 66.81 98 SER A CA 1
ATOM 806 C C . SER A 1 98 ? 6.294 -1.120 -11.339 1.00 66.81 98 SER A C 1
ATOM 808 O O . SER A 1 98 ? 7.095 -0.172 -11.501 1.00 66.81 98 SER A O 1
#

Mean predicted aligned error: 4.58 Å

Solvent-accessible surface area (backbone atoms only — not comparable to full-atom values): 5819 Å² total; per-residue (Å²): 114,66,44,63,59,74,98,80,39,65,82,36,58,37,42,82,60,36,56,71,64,53,78,44,68,86,51,69,60,80,45,20,50,37,55,38,77,38,82,93,38,73,94,56,39,57,34,35,38,40,29,26,52,56,31,31,36,46,25,47,91,62,36,79,40,90,85,52,69,36,51,38,52,79,84,40,72,88,55,76,65,64,44,83,66,53,75,66,40,50,73,85,86,28,98,55,68,110

Radius of gyration: 13.95 Å; Cα contacts (8 Å, |Δi|>4): 163; chains: 1; bounding box: 32×25×37 Å

Sequence (98 aa):
DHLYKGFHGEAELSNKTFPELDEHHHLGHVDAAFRMHAAESPDHHDHQFFFLDTKVFRYYKHKLEKDYPKDISDDFPGIPDHLDAAVECPKPDCPEDS

pLDDT: mean 88.96, std 8.95, range [61.28, 97.06]

Secondary structure (DSSP, 8-state):
-EEE-STTPPEEEGGGTSHHHHHTTTS-S--EEEEE--TT-TTTTTEEEEEETTEEEEEETTEEPTT-SEEHHHHSTTPPSS-S------TTTSSS--